Protein AF-A0A1W6N356-F1 (afdb_monomer)

pLDDT: mean 81.0, std 18.04, range [46.62, 98.5]

Mean predicted aligned error: 12.73 Å

Solvent-accessible surface area (backbone atoms only — not comparable to full-atom values): 4462 Å² total; per-residue (Å²): 133,84,82,73,81,76,80,70,87,49,50,8,85,82,78,61,46,66,38,35,86,96,38,63,64,17,58,36,69,70,48,50,51,51,51,50,49,34,59,77,64,63,70,73,75,81,86,76,75,63,91,87,65,81,77,77,78,84,75,80,80,86,78,87,131

Radius of gyration: 19.27 Å; Cα contacts (8 Å, |Δi|>4): 48; chains: 1; bounding box: 50×22×46 Å

Secondary structure (DSSP, 8-state):
---------PBPTTT-SBP-GGGTTSSSHHHHHHHHHHHHTT---PPP--TT-------------

InterPro domains:
  IPR005584 DNA gyrase inhibitor YacG [MF_00649] (6-59)
  IPR005584 DNA gyrase inhibitor YacG [PF03884] (10-55)
  IPR005584 DNA gyrase inhibitor YacG [PTHR36150] (9-56)
  IPR013088 Zinc finger, NHR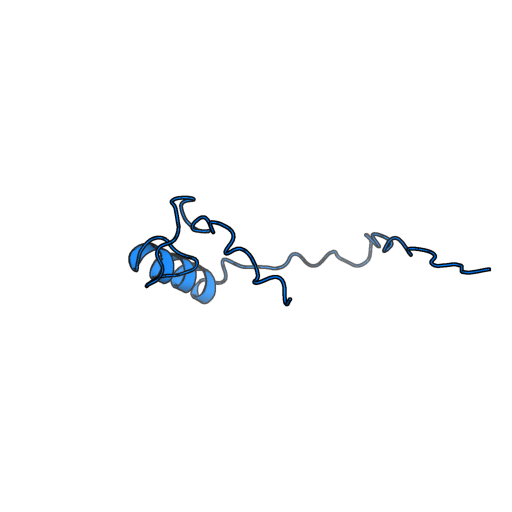/GATA-type [G3DSA:3.30.50.10] (5-64)

Nearest PDB structures (foldseek):
  4tma-assembly1_K  TM=7.326E-01  e=1.212E-03  Escherichia coli K-12
  8cvj-assembly1_1n  TM=3.125E-01  e=4.680E+00  Thermus thermophilus HB8

Foldseek 3Di:
DDDDPDPPQQAAPQPRHTPDPVGPPHNDPVSVVVVVVCVVVVVDDDDDDDPPDPPDDPPPDPDDD

Structure (mmCIF, N/CA/C/O backbone):
data_AF-A0A1W6N356-F1
#
_entry.id   AF-A0A1W6N356-F1
#
loop_
_atom_site.group_PDB
_atom_site.id
_atom_site.type_symbol
_atom_site.label_atom_id
_atom_site.label_alt_id
_atom_site.label_comp_id
_atom_site.label_asym_id
_atom_site.label_entity_id
_atom_site.label_seq_id
_atom_site.pdbx_PDB_ins_code
_atom_site.Cartn_x
_atom_site.Cartn_y
_atom_site.Cartn_z
_atom_site.occupancy
_atom_site.B_iso_or_equiv
_atom_site.auth_seq_id
_atom_site.auth_comp_id
_atom_site.auth_asym_id
_atom_site.auth_atom_id
_atom_site.pdbx_PDB_model_num
ATOM 1 N N . MET A 1 1 ? 11.769 -14.748 31.506 1.00 48.31 1 MET A N 1
ATOM 2 C CA . MET A 1 1 ? 10.647 -13.912 31.024 1.00 48.31 1 MET A CA 1
ATOM 3 C C . MET A 1 1 ? 10.885 -13.587 29.559 1.00 48.31 1 MET A C 1
ATOM 5 O O . MET A 1 1 ? 11.850 -12.898 29.263 1.00 48.31 1 MET A O 1
ATOM 9 N N . GLY A 1 2 ? 10.081 -14.142 28.649 1.00 54.16 2 GLY A N 1
ATOM 10 C CA . GLY A 1 2 ? 10.201 -13.861 27.216 1.00 54.16 2 GLY A CA 1
ATOM 11 C C . GLY A 1 2 ? 9.787 -12.423 26.917 1.00 54.16 2 GLY A C 1
ATOM 12 O O . GLY A 1 2 ? 8.696 -12.002 27.294 1.00 54.16 2 GLY A O 1
ATOM 13 N N . MET A 1 3 ? 10.672 -11.660 26.281 1.00 58.22 3 MET A N 1
ATOM 14 C CA . MET A 1 3 ? 10.374 -10.314 25.801 1.00 58.22 3 MET A CA 1
ATOM 15 C C . MET A 1 3 ? 9.388 -10.429 24.633 1.00 58.22 3 MET A C 1
ATOM 17 O O . MET A 1 3 ? 9.763 -10.832 23.534 1.00 58.22 3 MET A O 1
ATOM 21 N N . SER A 1 4 ? 8.115 -10.115 24.873 1.00 62.34 4 SER A N 1
ATOM 22 C CA . SER A 1 4 ? 7.109 -10.017 23.813 1.00 62.34 4 SER A CA 1
ATOM 23 C C . SER A 1 4 ? 7.562 -8.989 22.768 1.00 62.34 4 SER A C 1
ATOM 25 O O . SER A 1 4 ? 7.991 -7.895 23.152 1.00 62.34 4 SER A O 1
ATOM 27 N N . PRO A 1 5 ? 7.472 -9.278 21.457 1.00 63.50 5 PRO A N 1
ATOM 28 C CA . PRO A 1 5 ? 7.829 -8.303 20.440 1.00 63.50 5 PRO A CA 1
ATOM 29 C C . PRO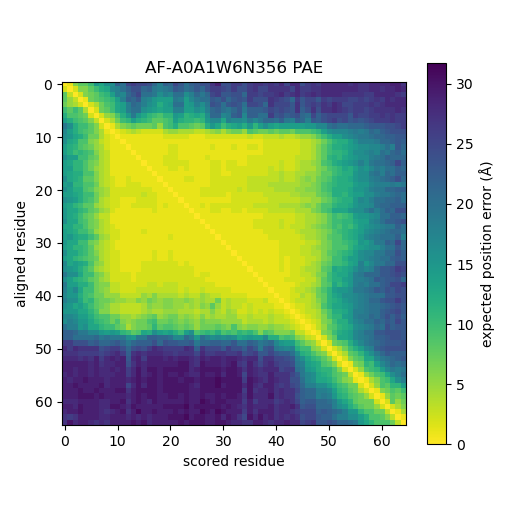 A 1 5 ? 6.857 -7.126 20.537 1.00 63.50 5 PRO A C 1
ATOM 31 O O . PRO A 1 5 ? 5.659 -7.262 20.290 1.00 63.50 5 PRO A O 1
ATOM 34 N N . SER A 1 6 ? 7.376 -5.963 20.935 1.00 64.25 6 SER A N 1
ATOM 35 C CA . SER A 1 6 ? 6.618 -4.715 20.953 1.00 64.25 6 SER A CA 1
ATOM 36 C C . SER A 1 6 ? 6.104 -4.450 19.540 1.00 64.25 6 SER A C 1
ATOM 38 O O . SER A 1 6 ? 6.897 -4.311 18.602 1.00 64.25 6 SER A O 1
ATOM 40 N N . MET A 1 7 ? 4.778 -4.457 19.374 1.00 63.00 7 MET A N 1
ATOM 41 C CA . MET A 1 7 ? 4.122 -4.233 18.090 1.00 63.00 7 MET A CA 1
ATOM 42 C C . MET A 1 7 ? 4.492 -2.839 17.583 1.00 63.00 7 MET A C 1
ATOM 44 O O . MET A 1 7 ? 3.900 -1.834 17.976 1.00 63.00 7 MET A O 1
ATOM 48 N N . LYS A 1 8 ? 5.511 -2.771 16.720 1.00 70.19 8 LYS A N 1
ATOM 49 C CA . LYS A 1 8 ? 5.944 -1.526 16.085 1.00 70.19 8 LYS A CA 1
ATOM 50 C C . LYS A 1 8 ? 4.739 -0.929 15.360 1.00 70.19 8 LYS A C 1
ATOM 52 O O . LYS A 1 8 ? 4.078 -1.623 14.592 1.00 70.19 8 LYS A O 1
ATOM 57 N N . ASN A 1 9 ? 4.448 0.349 15.600 1.00 74.00 9 ASN A N 1
ATOM 58 C CA . ASN A 1 9 ? 3.357 1.063 14.936 1.00 74.00 9 ASN A CA 1
ATOM 59 C C . ASN A 1 9 ? 3.630 1.130 13.420 1.00 74.00 9 ASN A C 1
ATOM 61 O O . ASN A 1 9 ? 4.352 2.006 12.940 1.00 74.00 9 ASN A O 1
ATOM 65 N N . VAL A 1 10 ? 3.100 0.163 12.664 1.00 90.75 10 VAL A N 1
ATOM 66 C CA . VAL A 1 10 ? 3.339 0.050 11.221 1.00 90.75 10 VAL A CA 1
ATOM 67 C C . VAL A 1 10 ? 2.558 1.146 10.501 1.00 90.75 10 VAL A C 1
ATOM 69 O O . VAL A 1 10 ? 1.340 1.267 10.659 1.00 90.75 10 VAL A O 1
ATOM 72 N N . LYS A 1 11 ? 3.255 1.954 9.698 1.00 96.50 11 LYS A N 1
ATOM 73 C CA . LYS A 1 11 ? 2.632 2.925 8.791 1.00 96.50 11 LYS A CA 1
ATOM 74 C C . LYS A 1 11 ? 2.223 2.230 7.493 1.00 96.50 11 LYS A C 1
ATOM 76 O O . LYS A 1 11 ? 2.974 1.415 6.968 1.00 96.50 11 LYS A O 1
ATOM 81 N N . CYS A 1 12 ? 1.074 2.614 6.942 1.00 97.50 12 CYS A N 1
ATOM 82 C CA . CYS A 1 12 ? 0.588 2.136 5.652 1.00 97.50 12 CYS A CA 1
ATOM 83 C C . CYS A 1 12 ? 1.639 2.393 4.557 1.00 97.50 12 CYS A C 1
ATOM 85 O O . CYS A 1 12 ? 2.021 3.550 4.359 1.00 97.50 12 CYS A O 1
ATOM 87 N N . PRO A 1 13 ? 2.092 1.376 3.803 1.00 96.69 13 PRO A N 1
ATOM 88 C CA . PRO A 1 13 ? 3.127 1.567 2.788 1.00 96.69 13 PRO A CA 1
ATOM 89 C C . PRO A 1 13 ? 2.654 2.472 1.641 1.00 96.69 13 PRO A C 1
ATOM 91 O O . PRO A 1 13 ? 3.469 3.220 1.098 1.00 96.69 13 PRO A O 1
ATOM 94 N N . ILE A 1 14 ? 1.344 2.480 1.363 1.00 97.81 14 ILE A N 1
ATOM 95 C CA . ILE A 1 14 ? 0.706 3.225 0.270 1.00 97.81 14 ILE A CA 1
ATOM 96 C C . ILE A 1 14 ? 0.546 4.719 0.571 1.00 97.81 14 ILE A C 1
ATOM 98 O O . ILE A 1 14 ? 0.836 5.541 -0.290 1.00 97.81 14 ILE A O 1
ATOM 102 N N . CYS A 1 15 ? 0.086 5.091 1.771 1.00 97.69 15 CYS A N 1
ATOM 103 C CA . CYS A 1 15 ? -0.281 6.484 2.084 1.00 97.69 15 CYS A CA 1
ATOM 104 C C . CYS A 1 15 ? 0.276 7.017 3.413 1.00 97.69 15 CYS A C 1
ATOM 106 O O . CYS A 1 15 ? -0.052 8.129 3.818 1.00 97.69 15 CYS A O 1
ATOM 108 N N . LYS A 1 16 ? 1.092 6.224 4.118 1.00 97.19 16 LYS A N 1
ATOM 109 C CA . LYS A 1 16 ? 1.787 6.561 5.376 1.00 97.19 16 LYS A CA 1
ATOM 110 C C . LYS A 1 16 ? 0.908 6.845 6.603 1.00 97.19 16 LYS A C 1
ATOM 112 O O . LYS A 1 16 ? 1.454 7.064 7.684 1.00 97.19 16 LYS A O 1
ATOM 117 N N . LYS A 1 17 ? -0.422 6.761 6.487 1.00 96.62 17 LYS A N 1
ATOM 118 C CA . LYS A 1 17 ? -1.347 6.772 7.637 1.00 96.62 17 LYS A CA 1
ATOM 119 C C . LYS A 1 17 ? -1.110 5.560 8.557 1.00 96.62 17 LYS A C 1
ATOM 121 O O . LYS A 1 17 ? -0.613 4.542 8.069 1.00 96.62 17 LYS A O 1
ATOM 126 N N . PRO A 1 18 ? -1.468 5.626 9.853 1.00 96.62 18 PRO A N 1
ATOM 127 C CA . PRO A 1 18 ? -1.370 4.477 10.754 1.00 96.62 18 PRO A CA 1
ATOM 128 C C . PRO A 1 18 ? -2.111 3.255 10.196 1.00 96.62 18 PRO A C 1
ATOM 130 O O . PRO A 1 18 ? -3.219 3.387 9.670 1.00 96.62 18 PRO A O 1
ATOM 133 N N . SER A 1 19 ? -1.484 2.078 10.265 1.00 96.50 19 SER A N 1
ATOM 134 C CA . SER A 1 19 ? -2.158 0.827 9.910 1.00 96.50 19 SER A CA 1
ATOM 135 C C . SER A 1 19 ? -3.268 0.509 10.908 1.00 96.50 19 SER A C 1
ATOM 137 O O . SER A 1 19 ? -3.211 0.907 12.072 1.00 96.50 19 SER A O 1
ATOM 139 N 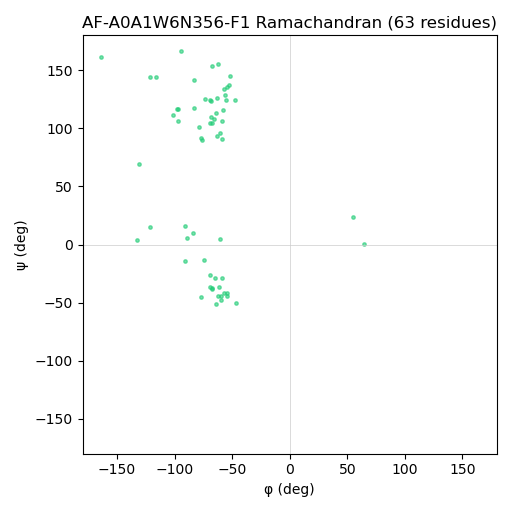N . VAL A 1 20 ? -4.273 -0.228 10.448 1.00 94.88 20 VAL A N 1
ATOM 140 C CA . VAL A 1 20 ? -5.348 -0.739 11.306 1.00 94.88 20 VAL A CA 1
ATOM 141 C C . VAL A 1 20 ? -5.293 -2.258 11.316 1.00 94.88 20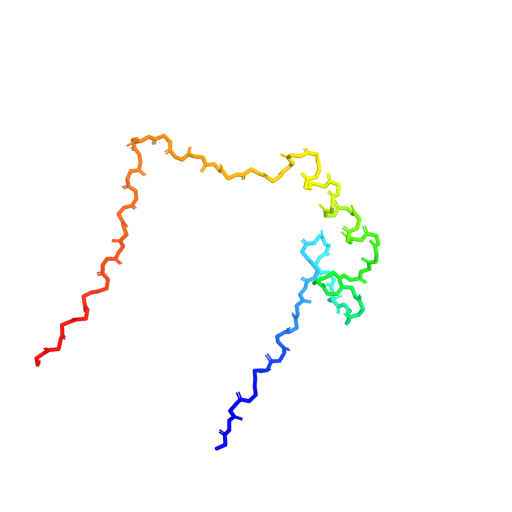 VAL A C 1
ATOM 143 O O . VAL A 1 20 ? -4.994 -2.854 10.285 1.00 94.88 20 VAL A O 1
ATOM 146 N N . GLU A 1 21 ? -5.600 -2.880 12.456 1.00 93.81 21 GLU A N 1
ATOM 147 C CA . GLU A 1 21 ? -5.491 -4.336 12.669 1.00 93.81 21 GLU A CA 1
ATOM 148 C C . GLU A 1 21 ? -6.104 -5.143 11.517 1.00 93.81 21 GLU A C 1
ATOM 150 O O . GLU A 1 21 ? -5.440 -5.964 10.893 1.00 93.81 21 GLU A O 1
ATOM 155 N N . LYS A 1 22 ? -7.346 -4.806 11.148 1.00 96.38 22 LYS A N 1
ATOM 156 C CA . LYS A 1 22 ? -8.116 -5.492 10.101 1.00 96.38 22 LYS A CA 1
ATOM 157 C C . LYS A 1 22 ? -7.444 -5.486 8.722 1.00 96.38 22 LYS A C 1
ATOM 159 O O . LYS A 1 22 ? -7.698 -6.379 7.920 1.00 96.38 22 LYS A O 1
ATOM 164 N N . TYR A 1 23 ? -6.640 -4.468 8.421 1.00 96.31 23 TYR A N 1
ATOM 165 C CA . TYR A 1 23 ? -6.053 -4.272 7.095 1.00 96.31 23 TYR A CA 1
ATOM 166 C C . TYR A 1 23 ? -4.527 -4.244 7.119 1.00 96.31 23 T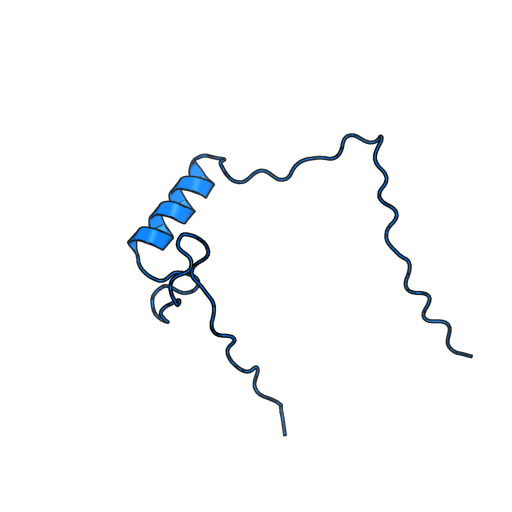YR A C 1
ATOM 168 O O . TYR A 1 23 ? -3.947 -3.795 6.133 1.00 96.31 23 TYR A O 1
ATOM 176 N N . ARG A 1 24 ? -3.859 -4.682 8.196 1.00 94.19 24 ARG A N 1
ATOM 177 C CA . ARG A 1 24 ? -2.392 -4.624 8.271 1.00 94.19 24 ARG A CA 1
ATOM 178 C C . ARG A 1 24 ? -1.734 -5.292 7.052 1.00 94.19 24 ARG A C 1
ATOM 180 O O . ARG A 1 24 ? -2.192 -6.350 6.628 1.00 94.19 24 ARG A O 1
ATOM 187 N N . PRO A 1 25 ? -0.679 -4.677 6.476 1.00 95.50 25 PRO A N 1
ATOM 188 C CA . PRO A 1 25 ? 0.035 -3.467 6.928 1.00 95.50 25 PRO A CA 1
ATOM 189 C C . PRO A 1 25 ? -0.600 -2.120 6.505 1.00 95.50 25 PRO A C 1
ATOM 191 O O . PRO A 1 25 ? 0.011 -1.067 6.675 1.00 95.50 25 PRO A O 1
ATOM 194 N N . PHE A 1 26 ? -1.810 -2.112 5.950 1.00 97.88 26 PHE A N 1
ATOM 195 C CA . PHE A 1 26 ? -2.482 -0.939 5.386 1.00 97.88 26 PHE A CA 1
ATOM 196 C C . PHE A 1 26 ? -3.426 -0.231 6.374 1.00 97.88 26 PHE A C 1
ATOM 198 O O . PHE A 1 26 ? -3.785 -0.749 7.431 1.00 97.88 26 PHE A O 1
ATOM 205 N N . CYS A 1 27 ? -3.854 0.984 6.016 1.00 97.69 27 CYS A N 1
ATOM 206 C CA . CYS A 1 27 ? -4.830 1.756 6.796 1.00 97.69 27 CYS A CA 1
ATOM 207 C C . CYS A 1 27 ? -6.293 1.510 6.381 1.00 97.69 27 CYS A C 1
ATOM 209 O O . CYS A 1 27 ? -7.204 1.950 7.074 1.00 97.69 27 CYS A O 1
ATOM 211 N N . SER A 1 28 ? -6.539 0.888 5.222 1.00 98.19 28 SER A N 1
ATOM 212 C CA . SER A 1 28 ? -7.883 0.653 4.678 1.00 98.19 28 SER A CA 1
ATOM 213 C C . SER A 1 28 ? -7.875 -0.403 3.572 1.00 98.19 28 SER A C 1
ATOM 215 O O . SER A 1 28 ? -6.843 -0.639 2.938 1.00 98.19 28 SER A O 1
ATOM 217 N N . GLU A 1 29 ? -9.048 -0.967 3.279 1.00 98.31 29 GLU A N 1
ATOM 218 C CA . GLU A 1 29 ? -9.272 -1.858 2.133 1.00 98.31 29 GLU A CA 1
ATOM 219 C C . GLU A 1 29 ? -8.852 -1.217 0.804 1.00 98.31 29 GLU A C 1
ATOM 221 O O . GLU A 1 29 ? -8.162 -1.843 0.005 1.00 98.31 29 GLU A O 1
ATOM 226 N N . ARG A 1 30 ? -9.155 0.073 0.603 1.00 98.44 30 ARG A N 1
ATOM 227 C CA . ARG A 1 30 ? -8.714 0.818 -0.586 1.00 98.44 30 ARG A CA 1
ATOM 228 C C . ARG A 1 30 ? -7.197 0.753 -0.783 1.00 98.44 30 ARG A C 1
ATOM 230 O O . ARG A 1 30 ? -6.744 0.554 -1.903 1.00 98.44 30 ARG A O 1
ATOM 237 N N . CYS A 1 31 ? -6.405 0.923 0.280 1.00 98.50 31 CYS A N 1
ATOM 238 C CA . CYS A 1 31 ? -4.945 0.855 0.165 1.00 98.50 31 CYS A CA 1
ATOM 239 C C . CYS A 1 31 ? -4.457 -0.570 -0.126 1.00 98.50 31 CYS A C 1
ATOM 241 O O . CYS A 1 31 ? -3.536 -0.721 -0.921 1.00 98.50 31 CYS A O 1
ATOM 243 N N . LYS A 1 32 ? -5.101 -1.597 0.445 1.00 98.31 32 LYS A N 1
ATOM 244 C CA . LYS A 1 32 ? -4.825 -3.004 0.110 1.00 98.31 32 LYS A CA 1
ATOM 245 C C . LYS A 1 32 ? -5.067 -3.280 -1.380 1.00 98.31 32 LYS A C 1
ATOM 247 O O . LYS A 1 32 ? 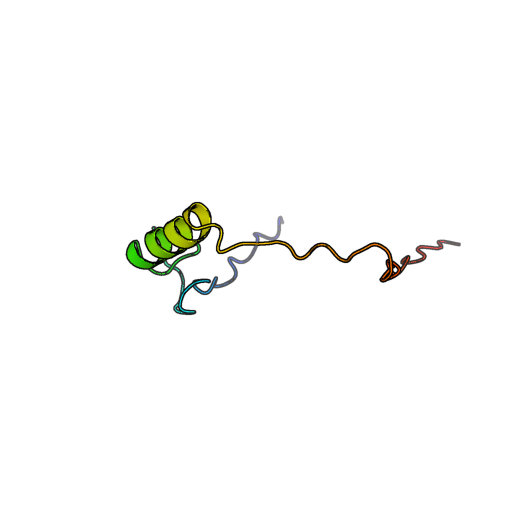-4.234 -3.896 -2.031 1.00 98.31 32 LYS A O 1
ATOM 252 N N . MET A 1 33 ? -6.176 -2.782 -1.928 1.00 98.44 33 MET A N 1
ATOM 253 C CA . MET A 1 33 ? -6.513 -2.960 -3.345 1.00 98.44 33 MET A CA 1
ATOM 254 C C . MET A 1 33 ? -5.563 -2.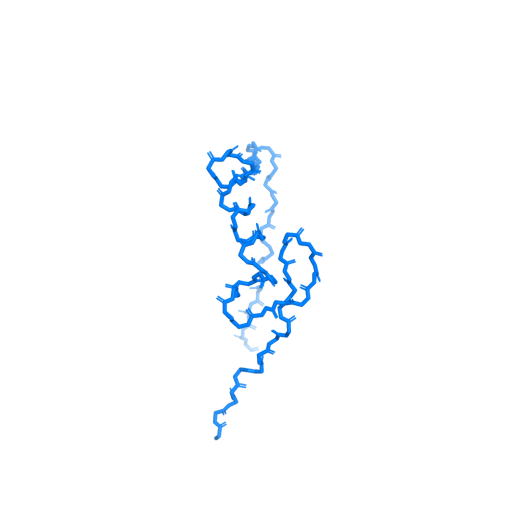207 -4.281 1.00 98.44 33 MET A C 1
ATOM 256 O O . MET A 1 33 ? -5.195 -2.733 -5.325 1.00 98.44 33 MET A O 1
ATOM 260 N N . ILE A 1 34 ? -5.127 -0.999 -3.907 1.00 98.44 34 ILE A N 1
ATOM 261 C CA . ILE A 1 34 ? -4.116 -0.251 -4.674 1.00 98.44 34 ILE A CA 1
ATOM 262 C C . ILE A 1 34 ? -2.796 -1.021 -4.718 1.00 98.44 34 ILE A C 1
ATOM 264 O O . ILE A 1 34 ? -2.182 -1.105 -5.778 1.00 98.44 34 ILE A O 1
ATOM 268 N N . ASP A 1 35 ? -2.360 -1.570 -3.581 1.00 97.62 35 ASP A N 1
ATOM 269 C CA . ASP A 1 35 ? -1.145 -2.382 -3.528 1.00 97.62 35 ASP A CA 1
ATOM 270 C C . ASP A 1 35 ? -1.260 -3.601 -4.447 1.00 97.62 35 ASP A C 1
ATOM 272 O O . ASP A 1 35 ? -0.394 -3.813 -5.290 1.00 97.62 35 ASP A O 1
ATOM 276 N N . LEU A 1 36 ? -2.381 -4.325 -4.371 1.00 97.56 36 LEU A N 1
ATOM 277 C CA . LEU A 1 36 ? -2.664 -5.449 -5.263 1.00 97.56 36 LEU A CA 1
ATOM 278 C C . LEU A 1 36 ? -2.632 -5.034 -6.743 1.00 97.56 36 LEU A C 1
ATOM 280 O O . LEU A 1 36 ? -2.052 -5.737 -7.563 1.00 97.56 36 LEU A O 1
ATOM 284 N N . GLY A 1 37 ? -3.194 -3.873 -7.086 1.00 97.69 37 GLY A N 1
ATOM 285 C CA . GLY A 1 37 ? -3.130 -3.329 -8.444 1.00 97.69 37 GLY A CA 1
ATOM 286 C C . GLY A 1 37 ? -1.700 -3.049 -8.913 1.00 97.69 37 GLY A C 1
ATOM 287 O O . GLY A 1 37 ? -1.382 -3.308 -10.068 1.00 97.69 37 GLY A O 1
ATOM 288 N N . LYS A 1 38 ? -0.813 -2.583 -8.025 1.00 97.19 38 LYS A N 1
ATOM 289 C CA . LYS A 1 38 ? 0.614 -2.395 -8.343 1.00 97.19 38 LYS A CA 1
ATOM 290 C C . LYS A 1 38 ? 1.338 -3.717 -8.585 1.00 97.19 38 LYS A C 1
ATOM 292 O O . LYS A 1 38 ? 2.184 -3.774 -9.470 1.00 97.19 38 LYS A O 1
ATOM 297 N N . TRP A 1 39 ? 0.996 -4.760 -7.829 1.00 92.94 39 TRP A N 1
ATOM 298 C CA . TRP A 1 39 ? 1.528 -6.108 -8.044 1.00 92.94 39 TRP A CA 1
ATOM 299 C C . TRP A 1 39 ? 1.102 -6.679 -9.390 1.00 92.94 39 TRP A C 1
ATOM 301 O O . TRP A 1 39 ? 1.946 -7.116 -10.164 1.00 92.94 39 TRP A O 1
ATOM 311 N N . LEU A 1 40 ? -0.198 -6.639 -9.681 1.00 96.38 40 LEU A N 1
ATOM 312 C CA . LEU A 1 40 ? -0.739 -7.174 -10.930 1.00 96.38 40 LEU A CA 1
ATOM 313 C C . LEU A 1 40 ? -0.339 -6.340 -12.153 1.00 96.38 40 LEU A C 1
ATOM 315 O O . LEU A 1 40 ? -0.286 -6.868 -13.255 1.00 96.38 40 LEU A O 1
ATOM 319 N N . GLY A 1 41 ? -0.068 -5.048 -11.962 1.00 95.25 41 GLY A N 1
ATOM 320 C CA . GLY A 1 41 ? 0.384 -4.134 -13.008 1.00 95.25 41 GLY A CA 1
ATOM 321 C C . GLY A 1 41 ? 1.902 -4.045 -13.164 1.00 95.25 41 GLY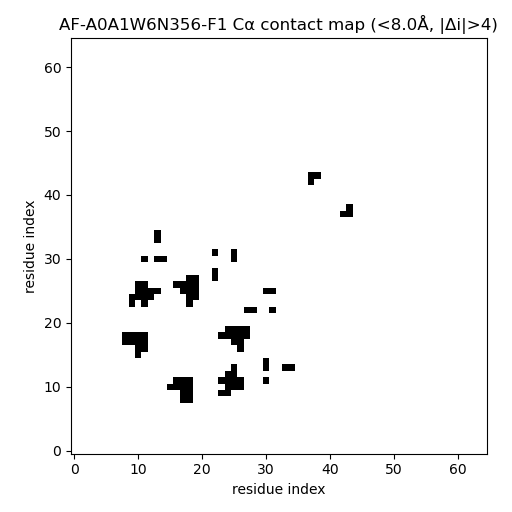 A C 1
ATOM 322 O O . GLY A 1 41 ? 2.363 -3.055 -13.720 1.00 95.25 41 GLY A O 1
ATOM 323 N N . GLU A 1 42 ? 2.667 -4.998 -12.615 1.00 90.25 42 GLU A N 1
ATOM 324 C CA . GLU A 1 42 ? 4.137 -5.072 -12.733 1.00 90.25 42 GLU A CA 1
ATOM 325 C C . GLU A 1 42 ? 4.878 -3.794 -12.283 1.00 90.25 42 GLU A C 1
ATOM 327 O O . GLU A 1 42 ? 6.018 -3.533 -12.660 1.00 90.25 42 GLU A O 1
ATOM 332 N N . ALA A 1 43 ? 4.255 -2.985 -11.420 1.00 92.62 43 ALA A N 1
ATOM 333 C CA . ALA A 1 43 ? 4.848 -1.742 -10.927 1.00 92.62 43 ALA A CA 1
ATOM 334 C C . ALA A 1 43 ? 5.956 -1.986 -9.887 1.00 92.62 43 ALA A C 1
ATOM 336 O O . ALA A 1 43 ? 6.701 -1.067 -9.542 1.00 92.62 43 ALA A O 1
ATOM 337 N N . TYR A 1 44 ? 6.051 -3.209 -9.361 1.00 90.75 44 TYR A N 1
ATOM 338 C CA . TYR A 1 44 ? 7.136 -3.647 -8.495 1.00 90.75 44 TYR A CA 1
ATOM 339 C C . TYR A 1 44 ? 8.177 -4.402 -9.324 1.00 90.75 44 TYR A C 1
ATOM 341 O O . TYR A 1 44 ? 7.965 -5.551 -9.699 1.00 90.75 44 TYR A O 1
ATOM 349 N N . SER A 1 45 ? 9.317 -3.761 -9.577 1.00 88.44 45 SER A N 1
ATOM 350 C CA . SER A 1 45 ? 10.481 -4.373 -10.216 1.00 88.44 45 SER A CA 1
ATOM 351 C C . SER A 1 45 ? 11.699 -4.289 -9.300 1.00 88.44 45 SER A C 1
ATOM 353 O O . SER A 1 45 ? 11.877 -3.323 -8.553 1.00 88.44 45 SER A O 1
ATOM 355 N N . ILE A 1 46 ? 12.534 -5.328 -9.334 1.00 86.25 46 ILE A N 1
ATOM 356 C CA . ILE A 1 46 ? 13.841 -5.319 -8.678 1.00 86.25 46 ILE A CA 1
ATOM 357 C C . ILE A 1 46 ? 14.858 -4.966 -9.764 1.00 86.25 46 ILE A C 1
ATOM 359 O O . ILE A 1 46 ? 14.983 -5.727 -10.725 1.00 86.25 46 ILE A O 1
ATOM 363 N N . PRO A 1 47 ? 15.561 -3.826 -9.662 1.00 84.56 47 PRO A N 1
ATOM 364 C CA . PRO A 1 47 ? 16.583 -3.488 -10.636 1.00 84.56 47 PRO A CA 1
ATOM 365 C C . PRO A 1 47 ? 17.698 -4.532 -10.567 1.00 84.56 47 PRO A C 1
ATOM 367 O O . PRO A 1 47 ? 18.261 -4.784 -9.500 1.00 84.56 47 PRO A O 1
ATOM 370 N N . ILE A 1 48 ? 18.016 -5.133 -11.709 1.00 79.12 48 ILE A N 1
ATOM 371 C CA . ILE A 1 48 ? 19.182 -6.000 -11.843 1.00 79.12 48 ILE A CA 1
ATOM 372 C C . ILE A 1 48 ? 20.372 -5.080 -12.095 1.00 79.12 48 ILE A C 1
ATOM 374 O O . ILE A 1 48 ? 20.394 -4.358 -13.092 1.00 79.12 48 ILE A O 1
ATOM 378 N N . ALA A 1 49 ? 21.345 -5.071 -11.187 1.00 73.88 49 ALA A N 1
ATOM 379 C CA . ALA A 1 49 ? 22.640 -4.495 -11.506 1.00 73.88 49 ALA A CA 1
ATOM 380 C C . ALA A 1 49 ? 23.284 -5.417 -12.549 1.00 73.88 49 ALA A C 1
ATOM 382 O O . ALA A 1 49 ? 23.617 -6.559 -12.239 1.00 73.88 49 ALA A O 1
ATOM 383 N N . SER A 1 50 ? 23.399 -4.949 -13.792 1.00 61.91 50 SER A N 1
ATOM 384 C CA . SER A 1 50 ? 24.272 -5.568 -14.789 1.00 61.91 50 SER A CA 1
ATOM 385 C C . SER A 1 50 ? 25.676 -5.720 -14.194 1.00 61.91 50 SER A C 1
ATOM 387 O O . SER A 1 50 ? 26.099 -4.893 -13.385 1.00 61.91 50 SER A O 1
ATOM 389 N N . GLU A 1 51 ? 26.365 -6.797 -14.559 1.00 60.75 51 GLU A N 1
ATOM 390 C CA . GLU A 1 51 ? 27.502 -7.409 -13.847 1.00 60.75 51 GLU A CA 1
ATOM 391 C C . GLU A 1 51 ? 28.753 -6.517 -13.643 1.00 60.75 51 GLU A C 1
ATOM 393 O O . GLU A 1 51 ? 29.728 -6.950 -13.038 1.00 60.75 51 GLU A O 1
ATOM 398 N N . ASP A 1 52 ? 28.711 -5.242 -14.031 1.00 59.66 52 ASP A N 1
ATOM 399 C CA . ASP A 1 52 ? 29.762 -4.238 -13.827 1.00 59.66 52 ASP A CA 1
ATOM 400 C C . ASP A 1 52 ? 29.668 -3.456 -12.504 1.00 59.66 52 ASP A C 1
ATOM 402 O O . ASP A 1 52 ? 30.434 -2.525 -12.259 1.00 59.66 52 ASP A O 1
ATOM 406 N N . THR A 1 53 ? 28.748 -3.790 -11.596 1.00 59.59 53 THR A N 1
ATOM 407 C CA . THR A 1 53 ? 28.725 -3.157 -10.263 1.00 59.59 53 THR A CA 1
ATOM 408 C C . THR A 1 53 ? 28.630 -4.187 -9.146 1.00 59.59 53 THR A C 1
ATOM 410 O O . THR A 1 53 ? 27.639 -4.280 -8.422 1.00 59.59 53 THR A O 1
ATOM 413 N N . LYS A 1 54 ? 29.716 -4.950 -8.971 1.00 51.22 54 LYS A N 1
ATOM 414 C CA . LYS A 1 54 ? 30.010 -5.713 -7.750 1.00 51.22 54 LYS A CA 1
ATOM 415 C C . LYS A 1 54 ? 30.085 -4.746 -6.560 1.00 51.22 54 LYS A C 1
ATOM 417 O O . LYS A 1 54 ? 31.148 -4.216 -6.245 1.00 51.22 54 LYS A O 1
ATOM 422 N N . LYS A 1 55 ? 28.966 -4.499 -5.876 1.00 57.19 55 LYS A N 1
ATOM 423 C CA . LYS A 1 55 ? 29.009 -3.903 -4.537 1.00 57.19 55 LYS A CA 1
ATOM 424 C C . LYS A 1 55 ? 29.370 -5.019 -3.561 1.00 57.19 55 LYS A C 1
ATOM 426 O O . LYS A 1 55 ? 28.546 -5.873 -3.249 1.00 57.19 55 LYS A O 1
ATOM 431 N N . GLU A 1 56 ? 30.640 -5.039 -3.179 1.00 59.66 56 GLU A N 1
ATOM 432 C CA . GLU A 1 56 ? 31.232 -5.963 -2.215 1.00 59.66 56 GLU A CA 1
ATOM 433 C C . GLU A 1 56 ? 30.369 -6.066 -0.940 1.00 59.66 56 GLU A C 1
ATOM 435 O O . GLU A 1 56 ? 30.076 -5.034 -0.325 1.00 59.66 56 GLU A O 1
ATOM 440 N N . PRO A 1 57 ? 29.924 -7.268 -0.527 1.00 55.19 57 PRO A N 1
ATOM 441 C CA . PRO A 1 57 ? 29.319 -7.439 0.784 1.00 55.19 57 PRO A CA 1
ATOM 442 C C . PRO A 1 57 ? 30.407 -7.239 1.843 1.00 55.19 57 PRO A C 1
ATOM 444 O O . PRO A 1 57 ? 31.435 -7.914 1.817 1.00 55.19 57 PRO A O 1
ATOM 447 N N . GLN A 1 58 ? 30.186 -6.304 2.772 1.00 59.72 58 GLN A N 1
ATOM 448 C CA . GLN A 1 58 ? 31.032 -6.132 3.951 1.00 59.72 58 GLN A CA 1
ATOM 449 C C . GLN A 1 58 ? 31.037 -7.445 4.740 1.00 59.72 58 GLN A C 1
ATOM 451 O O . GLN A 1 58 ? 30.042 -7.813 5.366 1.00 59.72 58 GLN A O 1
ATOM 456 N N . LYS A 1 59 ? 32.155 -8.168 4.669 1.00 49.56 59 LYS A N 1
ATOM 457 C CA . LYS A 1 59 ? 32.455 -9.296 5.540 1.00 49.56 59 LYS A CA 1
ATOM 458 C C . LYS A 1 59 ? 32.662 -8.720 6.942 1.00 49.56 59 LYS A C 1
ATOM 460 O O . LYS A 1 59 ? 33.669 -8.071 7.192 1.00 49.56 59 LYS A O 1
ATOM 465 N N . LEU A 1 60 ? 31.680 -8.903 7.821 1.00 58.97 60 LEU A N 1
ATOM 466 C CA . LEU A 1 60 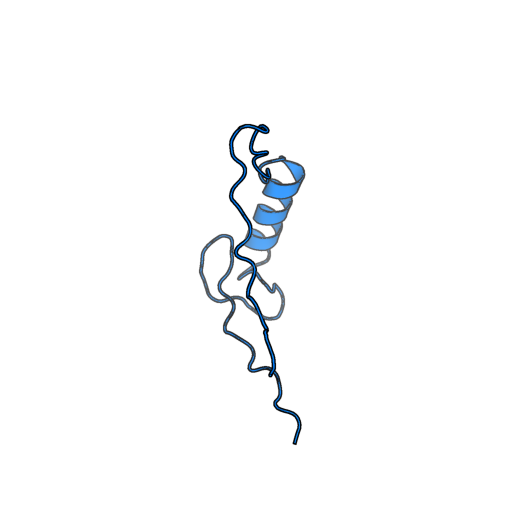? 31.903 -8.800 9.259 1.00 58.97 60 LEU A CA 1
ATOM 467 C C . LEU A 1 60 ? 32.836 -9.956 9.624 1.00 58.97 60 LEU A C 1
ATOM 469 O O . LEU A 1 60 ? 32.478 -11.127 9.509 1.00 58.97 60 LEU A O 1
ATOM 473 N N . GLU A 1 61 ? 34.073 -9.613 9.932 1.00 59.09 61 GLU A N 1
ATOM 474 C CA . GLU A 1 61 ? 35.064 -10.502 10.513 1.00 59.09 61 GLU A CA 1
ATOM 475 C C . GLU A 1 61 ? 34.744 -10.656 12.004 1.00 59.09 61 GLU A C 1
ATOM 477 O O . GLU A 1 61 ? 35.147 -9.849 12.832 1.00 59.09 61 GLU A O 1
ATOM 482 N N . ASP A 1 62 ? 33.953 -11.680 12.333 1.00 57.88 62 ASP A N 1
ATOM 483 C CA . ASP A 1 62 ? 33.961 -12.281 13.666 1.00 57.88 62 ASP A CA 1
ATOM 484 C C . ASP A 1 62 ? 35.224 -13.154 13.768 1.00 57.88 62 ASP A C 1
ATOM 486 O O . ASP A 1 62 ? 35.210 -14.331 13.398 1.00 57.88 62 ASP A O 1
ATOM 490 N N . GLU A 1 63 ? 36.332 -12.566 14.226 1.00 72.00 63 GLU A N 1
ATOM 491 C CA . GLU A 1 63 ? 37.467 -13.318 14.765 1.00 72.00 63 GLU A CA 1
ATOM 492 C C . GLU A 1 63 ? 37.359 -13.316 16.295 1.00 72.00 63 GLU A C 1
ATOM 494 O O . GLU A 1 63 ? 37.363 -12.269 16.943 1.00 72.00 63 GLU A O 1
ATOM 499 N N . ASN A 1 64 ? 37.193 -14.511 16.859 1.00 58.28 64 ASN A N 1
ATOM 500 C CA . ASN A 1 64 ? 37.373 -14.793 18.273 1.00 58.28 64 ASN A CA 1
ATOM 501 C C . ASN A 1 64 ? 38.742 -15.473 18.426 1.00 58.28 64 ASN A C 1
ATOM 503 O O . ASN A 1 64 ? 38.889 -16.608 17.972 1.00 58.28 64 ASN A O 1
ATOM 507 N N . ASP A 1 65 ? 39.690 -14.769 19.046 1.00 46.62 65 ASP A N 1
ATOM 508 C CA . ASP A 1 65 ? 40.771 -15.305 19.891 1.00 46.62 65 ASP A CA 1
ATOM 509 C C . ASP A 1 65 ? 40.915 -14.381 21.114 1.00 46.62 65 ASP A C 1
ATOM 511 O O . ASP A 1 65 ? 41.035 -13.147 20.913 1.00 46.62 65 ASP A O 1
#

Sequence (65 aa):
MGMSPSMKNVKCPICKKPSVEKYRPFCSERCKMIDLGKWLGEAYSIPIASEDTKKEPQKLEDEND

Organism: NCBI:txid1414854